Protein AF-E0UMB4-F1 (afdb_monomer_lite)

Sequence (153 aa):
MKKLLICLFLLTGCSSSLTLRELNEKSVAQIAQENTNLSADALSNLKITYLWNDNREALHWVDFNNEQLCGIKYCLYALYAINEGQLQLLWRAYLDPLLPPKVNLIEPDKPCLKINQFNKKNPDVLDQYSLCPDLGKYQITDKQAIPLNRSQS

Foldseek 3Di:
DDDDDDPPPPPPPPPPQPQPVVADLVLLQVVDVVQHPDGSVVCSPWRKDFQQDDPQWTKIKTWQPDPVRDDQAWTKIWIWTAHPNDIDTQDIGTAHCDDPPPDHQWDHDPPWIWGWHQDPVDNQWIWIFTWHDDPRHTDGPDIDIHGRDPPPD

pLDDT: mean 78.05, std 18.72, range [31.88, 97.69]

Secondary structure (DSSP, 8-state):
-------------------STTS-HHHHHHHHHHH-SS-GGGGTT-EEEEEEEETTEEEEEEE--STTT--SS-EEEEEEEEETTEEEEEEEEEE-----TT--SEEEETTEEEEEEE-TT-TTEEEEEEEEEETTEEEEEEEEEEE--TT--

Structure (mmCIF, N/CA/C/O backbone):
data_AF-E0UMB4-F1
#
_entry.id   AF-E0UMB4-F1
#
loop_
_atom_site.group_PDB
_atom_site.id
_atom_site.type_symbol
_atom_site.label_atom_id
_atom_site.label_alt_id
_atom_site.label_comp_id
_atom_site.label_asym_id
_atom_site.label_entity_id
_atom_site.label_seq_id
_atom_site.pdbx_PDB_ins_code
_atom_site.Cartn_x
_atom_site.Cartn_y
_atom_site.Cartn_z
_atom_site.occupancy
_atom_site.B_iso_or_equiv
_atom_site.auth_seq_id
_atom_site.auth_comp_id
_atom_site.auth_asym_id
_atom_site.auth_atom_id
_atom_site.pdbx_PDB_model_num
ATOM 1 N N . MET A 1 1 ? 41.602 -36.760 21.385 1.00 39.50 1 MET A N 1
ATOM 2 C CA . MET A 1 1 ? 40.931 -36.133 20.223 1.00 39.50 1 MET A CA 1
ATOM 3 C C . MET A 1 1 ? 39.784 -35.266 20.737 1.00 39.50 1 MET A C 1
ATOM 5 O O . MET A 1 1 ? 38.777 -35.807 21.172 1.00 39.50 1 MET A O 1
ATOM 9 N N . LYS A 1 2 ? 39.980 -33.940 20.802 1.00 37.94 2 LYS A N 1
ATOM 10 C CA . LYS A 1 2 ? 38.967 -32.961 21.241 1.00 37.94 2 LYS A CA 1
ATOM 11 C C . LYS A 1 2 ? 37.958 -32.755 20.104 1.00 37.94 2 LYS A C 1
ATOM 13 O O . LYS A 1 2 ? 38.349 -32.271 19.048 1.00 37.94 2 LYS A O 1
ATOM 18 N N . LYS A 1 3 ? 36.689 -33.124 20.303 1.00 41.44 3 LYS A N 1
ATOM 19 C CA . LYS A 1 3 ? 35.591 -32.754 19.394 1.00 41.44 3 LYS A CA 1
ATOM 20 C C . LYS A 1 3 ? 35.019 -31.415 19.861 1.00 41.44 3 LYS A C 1
ATOM 22 O O . LYS A 1 3 ? 34.437 -31.333 20.936 1.00 41.44 3 LYS A O 1
ATOM 27 N N . LEU A 1 4 ? 35.269 -30.374 19.071 1.00 38.66 4 LEU A N 1
ATOM 28 C CA . LEU A 1 4 ? 34.726 -29.031 19.239 1.00 38.66 4 LEU A CA 1
ATOM 29 C C . LEU A 1 4 ? 33.279 -29.046 18.717 1.00 38.66 4 LEU A C 1
ATOM 31 O O . LEU A 1 4 ? 33.065 -29.242 17.523 1.00 38.66 4 LEU A O 1
ATOM 35 N N . LEU A 1 5 ? 32.294 -28.910 19.606 1.00 42.75 5 LEU A N 1
ATOM 36 C CA . LEU A 1 5 ? 30.883 -28.806 19.235 1.00 42.75 5 LEU A CA 1
ATOM 37 C C . LEU A 1 5 ? 30.566 -27.321 19.013 1.00 42.75 5 LEU A C 1
ATOM 39 O O . LEU A 1 5 ? 30.412 -26.561 19.966 1.00 42.75 5 LEU A O 1
ATOM 43 N N . ILE A 1 6 ? 30.552 -26.891 17.752 1.00 47.28 6 ILE A N 1
ATOM 44 C CA . ILE A 1 6 ? 30.148 -25.538 17.362 1.00 47.28 6 ILE A CA 1
ATOM 45 C C . ILE A 1 6 ? 28.618 -25.530 17.302 1.00 47.28 6 ILE A C 1
ATOM 47 O O . ILE A 1 6 ? 28.028 -26.053 16.358 1.00 47.28 6 ILE A O 1
ATOM 51 N N . CYS A 1 7 ? 27.971 -24.955 18.316 1.00 38.97 7 CYS A N 1
ATOM 52 C CA . CYS A 1 7 ? 26.561 -24.587 18.233 1.00 38.97 7 CYS A CA 1
ATOM 53 C C . CYS A 1 7 ? 26.429 -23.398 17.273 1.00 38.97 7 CYS A C 1
ATOM 55 O O . CYS A 1 7 ? 26.699 -22.258 17.651 1.00 38.97 7 CYS A O 1
ATOM 57 N N . LEU A 1 8 ? 26.021 -23.659 16.028 1.00 42.91 8 LEU A N 1
ATOM 58 C CA . LEU A 1 8 ? 25.503 -22.613 15.154 1.00 42.91 8 LEU A CA 1
ATOM 59 C C . LEU A 1 8 ? 24.153 -22.149 15.710 1.00 42.91 8 LEU A C 1
ATOM 61 O O . LEU A 1 8 ? 23.134 -22.818 15.550 1.00 42.91 8 LEU A O 1
ATOM 65 N N . PHE A 1 9 ? 24.155 -20.978 16.341 1.00 41.69 9 PHE A N 1
ATOM 66 C CA . PHE A 1 9 ? 22.957 -20.167 16.509 1.00 41.69 9 PHE A CA 1
ATOM 67 C C . PHE A 1 9 ? 22.535 -19.654 15.129 1.00 41.69 9 PHE A C 1
ATOM 69 O O . PHE A 1 9 ? 22.947 -18.579 14.697 1.00 41.69 9 PHE A O 1
ATOM 76 N N . LEU A 1 10 ? 21.728 -20.435 14.411 1.00 43.09 10 LEU A N 1
ATOM 77 C CA . LEU A 1 10 ? 20.933 -19.884 13.322 1.00 43.09 10 LEU A CA 1
ATOM 78 C C . LEU A 1 10 ? 19.793 -19.101 13.967 1.00 43.09 10 LEU A C 1
ATOM 80 O O . LEU A 1 10 ? 18.807 -19.664 14.435 1.00 43.09 10 LEU A O 1
ATOM 84 N N . LEU A 1 11 ? 19.999 -17.787 14.035 1.00 39.34 11 LEU A N 1
ATOM 85 C CA . LEU A 1 11 ? 18.973 -16.790 14.290 1.00 39.34 11 LEU A CA 1
ATOM 86 C C . LEU A 1 11 ? 17.852 -17.007 13.269 1.00 39.34 11 LEU A C 1
ATOM 88 O O . LEU A 1 11 ? 17.933 -16.549 12.130 1.00 39.34 11 LEU A O 1
ATOM 92 N N . THR A 1 12 ? 16.808 -17.731 13.662 1.00 39.25 12 THR A N 1
ATOM 93 C CA . THR A 1 12 ? 15.527 -17.703 12.965 1.00 39.25 12 THR A CA 1
ATOM 94 C C . THR A 1 12 ? 14.983 -16.290 13.121 1.00 39.25 12 THR A C 1
ATOM 96 O O . THR A 1 12 ? 14.368 -15.956 14.135 1.00 39.25 12 THR A O 1
ATOM 99 N N . GLY A 1 13 ? 15.273 -15.436 12.140 1.00 32.06 13 GLY A N 1
ATOM 100 C CA . GLY A 1 13 ? 14.590 -14.168 11.946 1.00 32.06 13 GLY A CA 1
ATOM 101 C C . GLY A 1 13 ? 13.128 -14.468 11.659 1.00 32.06 13 GLY A C 1
ATOM 102 O O . GLY A 1 13 ? 12.743 -14.686 10.516 1.00 32.06 13 GLY A O 1
ATOM 103 N N . CYS A 1 14 ? 12.332 -14.559 12.720 1.00 31.88 14 CYS A N 1
ATOM 104 C CA . CYS A 1 14 ? 10.889 -14.638 12.626 1.00 31.88 14 CYS A CA 1
ATOM 105 C C . CYS A 1 14 ? 10.425 -13.296 12.053 1.00 31.88 14 CYS A C 1
ATOM 107 O O . CYS A 1 14 ? 10.498 -12.271 12.731 1.00 31.88 14 CYS A O 1
ATOM 109 N N . SER A 1 15 ? 10.029 -13.274 10.781 1.00 31.91 15 SER A N 1
ATOM 110 C CA . SER A 1 15 ? 9.287 -12.149 10.225 1.00 31.91 15 SER A CA 1
ATOM 111 C C . SER A 1 15 ? 7.985 -12.053 11.008 1.00 31.91 15 SER A C 1
ATOM 113 O O . SER A 1 15 ? 7.073 -12.850 10.799 1.00 31.91 15 SER A O 1
ATOM 115 N N . SER A 1 16 ? 7.920 -11.120 11.955 1.00 35.25 16 SER A N 1
ATOM 116 C CA . SER A 1 16 ? 6.710 -10.828 12.712 1.00 35.25 16 SER A CA 1
ATOM 117 C C . SER A 1 16 ? 5.643 -10.323 11.745 1.00 35.25 16 SER A C 1
ATOM 119 O O . SER A 1 16 ? 5.559 -9.130 11.465 1.00 35.25 16 SER A O 1
ATOM 121 N N . SER A 1 17 ? 4.821 -11.222 11.207 1.00 41.53 17 SER A N 1
ATOM 122 C CA . SER A 1 17 ? 3.519 -10.835 10.686 1.00 41.53 17 SER A CA 1
ATOM 123 C C . SER A 1 17 ? 2.721 -10.336 11.885 1.00 41.53 17 SER A C 1
ATOM 125 O O . SER A 1 17 ? 2.282 -11.137 12.713 1.00 41.53 17 SER A O 1
ATOM 127 N N . LEU A 1 18 ? 2.607 -9.016 12.026 1.00 43.44 18 LEU A N 1
ATOM 128 C CA . LEU A 1 18 ? 1.709 -8.398 12.992 1.00 43.44 18 LEU A CA 1
ATOM 129 C C . LEU A 1 18 ? 0.284 -8.810 12.610 1.00 43.44 18 LEU A C 1
ATOM 131 O O . LEU A 1 18 ? -0.355 -8.250 11.730 1.00 43.44 18 LEU A O 1
ATOM 135 N N . THR A 1 19 ? -0.183 -9.885 13.235 1.00 44.25 19 THR A N 1
ATOM 136 C CA . THR A 1 19 ? -1.588 -10.292 13.257 1.00 44.25 19 THR A CA 1
ATOM 137 C C . THR A 1 19 ? -2.437 -9.129 13.771 1.00 44.25 19 THR A C 1
ATOM 139 O O . THR A 1 19 ? -1.920 -8.373 14.588 1.00 44.25 19 THR A O 1
ATOM 142 N N . LEU A 1 20 ? -3.713 -9.055 13.361 1.00 49.38 20 LEU A N 1
ATOM 143 C CA . LEU A 1 20 ? -4.855 -8.189 13.765 1.00 49.38 20 LEU A CA 1
ATOM 144 C C . LEU A 1 20 ? -4.873 -7.514 15.158 1.00 49.38 20 LEU A C 1
ATOM 146 O O . LEU A 1 20 ? -5.690 -6.640 15.401 1.00 49.38 20 LEU A O 1
ATOM 150 N N . ARG A 1 21 ? -3.984 -7.897 16.064 1.00 45.91 21 ARG A N 1
ATOM 151 C CA . ARG A 1 21 ? -3.800 -7.493 17.456 1.00 45.91 21 ARG A CA 1
ATOM 152 C C . ARG A 1 21 ? -3.631 -5.984 17.705 1.00 45.91 21 ARG A C 1
ATOM 154 O O . ARG A 1 21 ? -3.714 -5.579 18.858 1.00 45.91 21 ARG A O 1
ATOM 161 N N . GLU A 1 22 ? -3.411 -5.167 16.676 1.00 59.84 22 GLU A N 1
ATOM 162 C CA . GLU A 1 22 ? -3.364 -3.697 16.794 1.00 59.84 22 GLU A CA 1
ATOM 163 C C . GLU A 1 22 ? -4.675 -3.002 16.391 1.00 59.84 22 GLU A C 1
ATOM 165 O O . GLU A 1 22 ? -4.895 -1.854 16.772 1.00 59.84 22 GLU A O 1
ATOM 170 N N . LEU A 1 23 ? -5.573 -3.686 15.670 1.00 71.19 23 LEU A N 1
ATOM 171 C CA . LEU A 1 23 ? -6.886 -3.154 15.308 1.00 71.19 23 LEU A CA 1
ATOM 172 C C . LEU A 1 23 ? -7.962 -3.730 16.226 1.00 71.19 23 LEU A C 1
ATOM 174 O O . LEU A 1 23 ? -7.991 -4.928 16.493 1.00 71.19 23 LEU A O 1
ATOM 178 N N . ASN A 1 24 ? -8.887 -2.887 16.687 1.00 76.62 24 ASN A N 1
ATOM 179 C CA . ASN A 1 24 ? -10.075 -3.388 17.373 1.00 76.62 24 ASN A CA 1
ATOM 180 C C . ASN A 1 24 ? -11.062 -4.008 16.360 1.00 76.62 24 ASN A C 1
ATOM 182 O O . ASN A 1 24 ? -11.044 -3.683 15.170 1.00 76.62 24 ASN A O 1
ATOM 186 N N . GLU A 1 25 ? -11.951 -4.878 16.840 1.00 78.31 25 GLU A N 1
ATOM 187 C CA . GLU A 1 25 ? -12.928 -5.592 16.001 1.00 78.31 25 GLU A CA 1
ATOM 188 C C . GLU A 1 25 ? -13.812 -4.646 15.176 1.00 78.31 25 GLU A C 1
ATOM 190 O O . GLU A 1 25 ? -14.139 -4.940 14.027 1.00 78.31 25 GLU A O 1
ATOM 195 N N . LYS A 1 26 ? -14.151 -3.472 15.725 1.00 81.56 26 LYS A N 1
ATOM 196 C CA . LYS A 1 26 ? -14.956 -2.458 15.034 1.00 81.56 26 LYS A CA 1
ATOM 197 C C . LYS A 1 26 ? -14.228 -1.902 13.807 1.00 81.56 26 LYS A C 1
ATOM 199 O O . LYS A 1 26 ? -14.843 -1.789 12.749 1.00 81.56 26 LYS A O 1
ATOM 204 N N . SER A 1 27 ? -12.938 -1.590 13.921 1.00 84.00 27 SER A N 1
ATOM 205 C CA . SER A 1 27 ? -12.123 -1.119 12.796 1.00 84.00 27 SER A CA 1
ATOM 206 C C . SER A 1 27 ? -12.021 -2.185 11.710 1.00 84.00 27 SER A C 1
ATOM 208 O O . SER A 1 27 ? -12.186 -1.879 10.534 1.00 84.00 27 SER A O 1
ATOM 210 N N . VAL A 1 28 ? -11.817 -3.447 12.093 1.00 79.38 28 VAL A N 1
ATOM 211 C CA . VAL A 1 28 ? -11.754 -4.572 11.146 1.00 79.38 28 VAL A CA 1
ATOM 212 C C . VAL A 1 28 ? -13.088 -4.747 10.416 1.00 79.38 28 VAL A C 1
ATOM 214 O O . VAL A 1 28 ? -13.107 -4.875 9.193 1.00 79.38 28 VAL A O 1
ATOM 217 N N . ALA A 1 29 ? -14.209 -4.676 11.138 1.00 79.00 29 ALA A N 1
ATOM 218 C CA . ALA A 1 29 ? -15.546 -4.753 10.555 1.00 79.00 29 ALA A CA 1
ATOM 219 C C . ALA A 1 29 ? -15.862 -3.570 9.622 1.00 79.00 29 ALA A C 1
ATOM 221 O O . ALA A 1 29 ? -16.564 -3.742 8.630 1.00 79.00 29 ALA A O 1
ATOM 222 N N . GLN A 1 30 ? -15.340 -2.375 9.896 1.00 83.56 30 GLN A N 1
ATOM 223 C CA . GLN A 1 30 ? -15.495 -1.234 8.994 1.00 83.56 30 GLN A CA 1
ATOM 224 C C . GLN A 1 30 ? -14.662 -1.412 7.713 1.00 83.56 30 GLN A C 1
ATOM 226 O O . GLN A 1 30 ? -15.194 -1.259 6.615 1.00 83.56 30 GLN A O 1
ATOM 231 N N . ILE A 1 31 ? -13.388 -1.812 7.838 1.00 84.25 31 ILE A N 1
ATOM 232 C CA . ILE A 1 31 ? -12.502 -2.125 6.697 1.00 84.25 31 ILE A CA 1
ATOM 233 C C . ILE A 1 31 ? -13.153 -3.169 5.781 1.00 84.25 31 ILE A C 1
ATOM 235 O O . ILE A 1 31 ? -13.080 -3.047 4.556 1.00 84.25 31 ILE A O 1
ATOM 239 N N . ALA A 1 32 ? -13.809 -4.166 6.381 1.00 78.25 32 ALA A N 1
ATOM 240 C CA . ALA A 1 32 ? -14.617 -5.162 5.693 1.00 78.25 32 ALA A CA 1
ATOM 241 C C . ALA A 1 32 ? -15.668 -4.520 4.791 1.00 78.25 32 ALA A C 1
ATOM 243 O O . ALA A 1 32 ? -15.607 -4.633 3.570 1.00 78.25 32 ALA A O 1
ATOM 244 N N . GLN A 1 33 ? -16.609 -3.811 5.412 1.00 79.44 33 GLN A N 1
ATOM 245 C CA . GLN A 1 33 ? -17.799 -3.280 4.760 1.00 79.44 33 GLN A CA 1
ATOM 246 C C . GLN A 1 33 ? -17.455 -2.273 3.659 1.00 79.44 33 GLN A C 1
ATOM 248 O O . GLN A 1 33 ? -18.158 -2.191 2.657 1.00 79.44 33 GLN A O 1
ATOM 253 N N . GLU A 1 34 ? -16.368 -1.515 3.820 1.00 83.94 34 GLU A N 1
ATOM 254 C CA . GLU A 1 34 ? -15.938 -0.513 2.840 1.00 83.94 34 GLU A CA 1
ATOM 255 C C . GLU A 1 34 ? -15.355 -1.108 1.547 1.00 83.94 34 GLU A C 1
ATOM 257 O O . GLU A 1 34 ? -15.304 -0.417 0.521 1.00 83.94 34 GLU A O 1
ATOM 262 N N . ASN A 1 35 ? -14.873 -2.354 1.586 1.00 81.31 35 ASN A N 1
ATOM 263 C CA . ASN A 1 35 ? -14.067 -2.933 0.507 1.00 81.31 35 ASN A CA 1
ATOM 264 C C . ASN A 1 35 ? -14.573 -4.289 0.003 1.00 81.31 35 ASN A C 1
ATOM 266 O O . ASN A 1 35 ? -14.152 -4.735 -1.064 1.00 81.31 35 ASN A O 1
ATOM 270 N N . THR A 1 36 ? -15.455 -4.958 0.744 1.00 74.56 36 THR A N 1
ATOM 271 C CA . THR A 1 36 ? -15.947 -6.294 0.415 1.00 74.56 36 THR A CA 1
ATOM 272 C C . THR A 1 36 ? -17.354 -6.538 0.966 1.00 74.56 36 THR A C 1
ATOM 274 O O . THR A 1 36 ? -17.789 -5.911 1.926 1.00 74.56 36 THR A O 1
ATOM 277 N N . ASN A 1 37 ? -18.069 -7.484 0.354 1.00 72.94 37 ASN A N 1
ATOM 278 C CA . ASN A 1 37 ? -19.364 -7.971 0.838 1.00 72.94 37 ASN A CA 1
ATOM 279 C C . ASN A 1 37 ? -19.226 -9.166 1.799 1.00 72.94 37 ASN A C 1
ATOM 281 O O . ASN A 1 37 ? -20.231 -9.770 2.175 1.00 72.94 37 ASN A O 1
ATOM 285 N N . LEU A 1 38 ? -17.998 -9.565 2.147 1.00 68.69 38 LEU A N 1
ATOM 286 C CA . LEU A 1 38 ? -17.764 -10.683 3.057 1.00 68.69 38 LEU A CA 1
ATOM 287 C C . LEU A 1 38 ? -18.048 -10.304 4.519 1.00 68.69 38 LEU A C 1
ATOM 289 O O . LEU A 1 38 ? -17.956 -9.143 4.917 1.00 68.69 38 LEU A O 1
ATOM 293 N N . SER A 1 39 ? -18.373 -11.313 5.333 1.00 68.56 39 SER A N 1
ATOM 294 C CA . SER A 1 39 ? -18.505 -11.156 6.784 1.00 68.56 39 SER A CA 1
ATOM 295 C C . SER A 1 39 ? -17.146 -10.889 7.446 1.00 68.56 39 SER A C 1
ATOM 297 O O . SER A 1 39 ? -16.097 -11.229 6.899 1.00 68.56 39 SER A O 1
ATOM 299 N N . ALA A 1 40 ? -17.157 -10.321 8.657 1.00 67.88 40 ALA A N 1
ATOM 300 C CA . ALA A 1 40 ? -15.936 -10.065 9.428 1.00 67.88 40 ALA A CA 1
ATOM 301 C C . ALA A 1 40 ? -15.103 -11.343 9.674 1.00 67.88 40 ALA A C 1
ATOM 303 O O . ALA A 1 40 ? -13.876 -11.284 9.681 1.00 67.88 40 ALA A O 1
ATOM 304 N N . ASP A 1 41 ? -15.749 -12.508 9.784 1.00 68.94 41 ASP A N 1
ATOM 305 C CA . ASP A 1 41 ? -15.072 -13.796 9.987 1.00 68.94 41 ASP A CA 1
ATOM 306 C C . ASP A 1 41 ? -14.180 -14.194 8.805 1.00 68.94 41 ASP A C 1
ATOM 308 O O . ASP A 1 41 ? -13.083 -14.717 9.005 1.00 68.94 41 ASP A O 1
ATOM 312 N N . ALA A 1 42 ? -14.590 -13.880 7.571 1.00 64.88 42 ALA A N 1
ATOM 313 C CA . ALA A 1 42 ? -13.774 -14.099 6.371 1.00 64.88 42 ALA A CA 1
ATOM 314 C C . ALA A 1 42 ? -12.526 -13.194 6.327 1.00 64.88 42 ALA A C 1
ATOM 316 O O . ALA A 1 42 ? -11.613 -13.388 5.525 1.00 64.88 42 ALA A O 1
ATOM 317 N N . LEU A 1 43 ? -12.478 -12.195 7.209 1.00 67.19 43 LEU A N 1
ATOM 318 C CA . LEU A 1 43 ? -11.416 -11.200 7.302 1.00 67.19 43 LEU A CA 1
ATOM 319 C C . LEU A 1 43 ? -10.517 -11.394 8.515 1.00 67.19 43 LEU A C 1
ATOM 321 O O . LEU A 1 43 ? -9.550 -10.655 8.683 1.00 67.19 43 LEU A O 1
ATOM 325 N N . SER A 1 44 ? -10.767 -12.441 9.302 1.00 66.62 44 SER A N 1
ATOM 326 C CA . SER A 1 44 ? -9.869 -12.912 10.362 1.00 66.62 44 SER A CA 1
ATOM 327 C C . SER A 1 44 ? -8.449 -13.221 9.863 1.00 66.62 44 SER A C 1
ATOM 329 O O . SER A 1 44 ? -7.507 -13.238 10.650 1.00 66.62 44 SER A O 1
ATOM 331 N N . ASN A 1 45 ? -8.279 -13.406 8.551 1.00 69.38 45 ASN A N 1
ATOM 332 C CA . ASN A 1 45 ? -6.992 -13.633 7.898 1.00 69.38 45 ASN A CA 1
ATOM 333 C C . ASN A 1 45 ? -6.481 -12.417 7.105 1.00 69.38 45 ASN A C 1
ATOM 335 O O . ASN A 1 45 ? -5.551 -12.564 6.312 1.00 69.38 45 ASN A O 1
ATOM 339 N N . LEU A 1 46 ? -7.075 -11.225 7.265 1.00 76.06 46 LEU A N 1
ATOM 340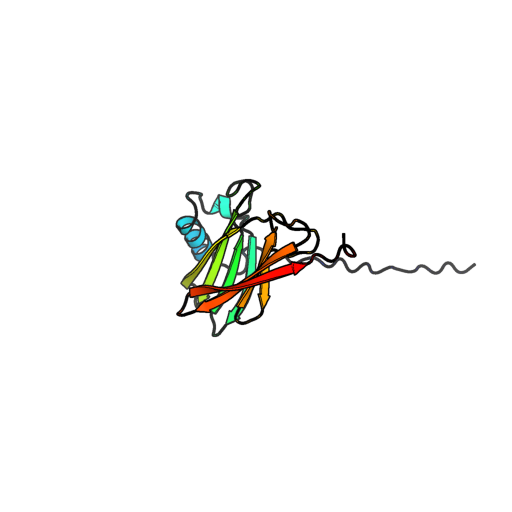 C CA . LEU A 1 46 ? -6.526 -10.013 6.653 1.00 76.06 46 LEU A CA 1
ATOM 341 C C . LEU A 1 46 ? -5.121 -9.762 7.191 1.00 76.06 46 LEU A C 1
ATOM 343 O O . LEU A 1 46 ? -4.896 -9.661 8.401 1.00 76.06 46 LEU A O 1
ATOM 347 N N . LYS A 1 47 ? -4.172 -9.610 6.270 1.00 82.88 47 LYS A N 1
ATOM 348 C CA . LYS A 1 47 ? -2.820 -9.213 6.627 1.00 82.88 47 LYS A CA 1
ATOM 349 C C . LYS A 1 47 ? -2.790 -7.696 6.751 1.00 82.88 47 LYS A C 1
ATOM 351 O O . LYS A 1 47 ? -2.991 -6.965 5.785 1.00 82.88 47 LYS A O 1
ATOM 356 N N . ILE A 1 48 ? -2.522 -7.231 7.963 1.00 84.88 48 ILE A N 1
ATOM 357 C CA . ILE A 1 48 ? -2.388 -5.813 8.278 1.00 84.88 48 ILE A CA 1
ATOM 358 C C . ILE A 1 48 ? -0.932 -5.565 8.641 1.00 84.88 48 ILE A C 1
ATOM 360 O O . ILE A 1 48 ? -0.339 -6.293 9.429 1.00 84.88 48 ILE A O 1
ATOM 364 N N . THR A 1 49 ? -0.327 -4.557 8.031 1.00 87.50 49 THR A N 1
ATOM 365 C CA . THR A 1 49 ? 1.046 -4.146 8.316 1.00 87.50 49 THR A CA 1
ATOM 366 C C . THR A 1 49 ? 1.011 -2.748 8.900 1.00 87.50 49 THR A C 1
ATOM 368 O O . THR A 1 49 ? 0.596 -1.803 8.232 1.00 87.50 49 THR A O 1
ATOM 371 N N . TYR A 1 50 ? 1.434 -2.613 10.152 1.00 88.31 50 TYR A N 1
ATOM 372 C CA . TYR A 1 50 ? 1.697 -1.308 10.739 1.00 88.31 50 TYR A CA 1
ATOM 373 C C . TYR A 1 50 ? 2.928 -0.689 10.089 1.00 88.3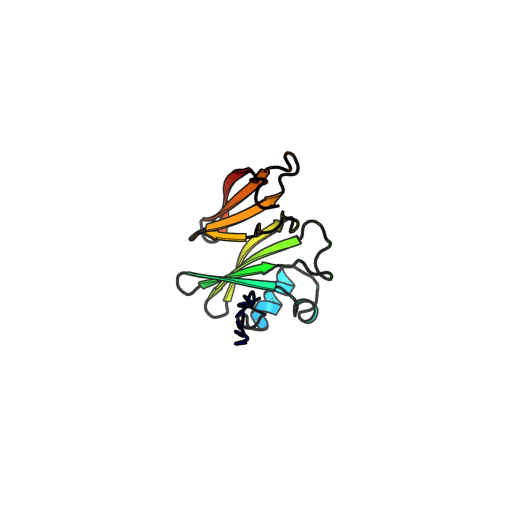1 50 TYR A C 1
ATOM 375 O O . TYR A 1 50 ? 3.982 -1.322 9.998 1.00 88.31 50 TYR A O 1
ATOM 383 N N . LEU A 1 51 ? 2.775 0.544 9.617 1.00 89.81 51 LEU A N 1
ATOM 384 C CA . LEU A 1 51 ? 3.833 1.274 8.935 1.00 89.81 51 LEU A CA 1
ATOM 385 C C . LEU A 1 51 ? 4.550 2.181 9.932 1.00 89.81 51 LEU A C 1
ATOM 387 O O . LEU A 1 51 ? 5.750 2.034 10.164 1.00 89.81 51 LEU A O 1
ATOM 391 N N . TRP A 1 52 ? 3.813 3.113 10.538 1.00 89.50 52 TRP A N 1
ATOM 392 C CA . TRP A 1 52 ? 4.298 4.002 11.590 1.00 89.50 52 TRP A CA 1
ATOM 393 C C . TRP A 1 52 ? 3.152 4.783 12.235 1.00 89.50 52 TRP A C 1
ATOM 395 O O . TRP A 1 52 ? 2.017 4.736 11.777 1.00 89.50 52 TRP A O 1
ATOM 405 N N . ASN A 1 53 ? 3.480 5.555 13.271 1.00 85.31 53 ASN A N 1
ATOM 406 C CA . ASN A 1 53 ? 2.612 6.562 13.866 1.00 85.31 53 ASN A CA 1
ATOM 407 C C . ASN A 1 53 ? 3.091 7.960 13.447 1.00 85.31 53 ASN A C 1
ATOM 409 O O . ASN A 1 53 ? 4.297 8.232 13.493 1.00 85.31 53 ASN A O 1
ATOM 413 N N . ASP A 1 54 ? 2.160 8.803 13.014 1.00 75.19 54 ASP A N 1
ATOM 414 C CA . ASP A 1 54 ? 2.353 10.218 12.719 1.00 75.19 54 ASP A CA 1
ATOM 415 C C . ASP A 1 54 ? 1.322 11.046 13.499 1.00 75.19 54 ASP A C 1
ATOM 417 O O . ASP A 1 54 ? 0.124 10.864 13.334 1.00 75.19 54 ASP A O 1
ATOM 421 N N . ASN A 1 55 ? 1.768 11.937 14.387 1.00 72.25 55 ASN A N 1
ATOM 422 C CA . ASN A 1 55 ? 0.897 12.842 15.154 1.00 72.25 55 ASN A CA 1
ATOM 423 C C . ASN A 1 55 ? -0.308 12.193 15.878 1.00 72.25 55 ASN A C 1
ATOM 425 O O . ASN A 1 55 ? -1.339 12.842 16.046 1.00 72.25 55 ASN A O 1
ATOM 429 N N . ARG A 1 56 ? -0.145 10.965 16.403 1.00 72.25 56 ARG A N 1
ATOM 430 C CA . ARG A 1 56 ? -1.187 10.114 17.034 1.00 72.25 56 ARG A CA 1
ATOM 431 C C . ARG A 1 56 ? -2.082 9.353 16.056 1.00 72.25 56 ARG A C 1
ATOM 433 O O . ARG A 1 56 ? -2.982 8.643 16.496 1.00 72.25 56 ARG A O 1
ATOM 440 N N . GLU A 1 57 ? -1.784 9.413 14.769 1.00 82.62 57 GLU A N 1
ATOM 441 C CA . GLU A 1 57 ? -2.418 8.604 13.739 1.00 82.62 57 GLU A CA 1
ATOM 442 C C . GLU A 1 57 ? -1.516 7.416 13.407 1.00 82.62 57 GLU A C 1
ATOM 444 O O . GLU A 1 57 ? -0.396 7.571 12.922 1.00 82.62 57 GLU A O 1
ATOM 449 N N . ALA A 1 58 ? -1.984 6.204 13.686 1.00 87.38 58 ALA A N 1
ATOM 450 C CA . ALA A 1 58 ? -1.298 4.991 13.265 1.00 87.38 58 ALA A CA 1
ATOM 451 C C . ALA A 1 58 ? -1.653 4.687 11.806 1.00 87.38 58 ALA A C 1
ATOM 453 O O . ALA A 1 58 ? -2.829 4.564 11.461 1.00 87.38 58 ALA A O 1
ATOM 454 N N . LEU A 1 59 ? -0.642 4.570 10.948 1.00 91.12 59 LEU A N 1
ATOM 455 C CA . LEU A 1 59 ? -0.805 4.201 9.550 1.00 91.12 59 LEU A CA 1
ATOM 456 C C . LEU A 1 59 ? -0.696 2.688 9.389 1.00 91.12 59 LEU A C 1
ATOM 458 O O . LEU A 1 59 ? 0.308 2.069 9.753 1.00 91.12 59 LEU A O 1
ATOM 462 N N . HIS A 1 60 ? -1.725 2.113 8.778 1.00 91.44 60 HIS A N 1
ATOM 463 C CA . HIS A 1 60 ? -1.851 0.687 8.533 1.00 91.44 60 HIS A CA 1
ATOM 464 C C . HIS A 1 60 ? -2.050 0.415 7.047 1.00 91.44 60 HIS A C 1
ATOM 466 O O . HIS A 1 60 ? -2.933 0.982 6.401 1.00 91.44 60 HIS A O 1
ATOM 472 N N . TRP A 1 61 ? -1.247 -0.500 6.521 1.00 92.38 61 TRP A N 1
ATOM 473 C CA . TRP A 1 61 ? -1.442 -1.093 5.210 1.00 92.38 61 TRP A CA 1
ATOM 474 C C . TRP A 1 61 ? -2.257 -2.374 5.336 1.00 92.38 61 TRP A C 1
ATOM 476 O O . TRP A 1 61 ? -1.889 -3.272 6.094 1.00 92.38 61 TRP A O 1
ATOM 486 N N . VAL A 1 62 ? -3.343 -2.470 4.582 1.00 89.69 62 VAL A N 1
ATOM 487 C CA . VAL A 1 62 ? -4.239 -3.624 4.575 1.00 89.69 62 VAL A CA 1
ATOM 488 C C . VAL A 1 62 ? -4.103 -4.348 3.246 1.00 89.69 62 VAL A C 1
ATOM 490 O O . VAL A 1 62 ? -4.298 -3.764 2.179 1.00 89.69 62 VAL A O 1
ATOM 493 N N . ASP A 1 63 ? -3.768 -5.628 3.339 1.00 88.56 63 ASP A N 1
ATOM 494 C CA . ASP A 1 63 ? -3.612 -6.550 2.226 1.00 88.56 63 ASP A CA 1
ATOM 495 C C . ASP A 1 63 ? -4.839 -7.468 2.144 1.00 88.56 63 ASP A C 1
ATOM 497 O O . ASP A 1 63 ? -5.062 -8.313 3.017 1.00 88.56 63 ASP A O 1
ATOM 501 N N . PHE A 1 64 ? -5.640 -7.283 1.091 1.00 84.25 64 PHE A N 1
ATOM 502 C CA . PHE A 1 64 ? -6.809 -8.117 0.804 1.00 84.25 64 PHE A CA 1
ATOM 503 C C . PHE A 1 64 ? -6.455 -9.316 -0.092 1.00 84.25 64 PHE A C 1
ATOM 505 O O . PHE A 1 64 ? -7.350 -9.985 -0.606 1.00 84.25 64 PHE A O 1
ATOM 512 N N . ASN A 1 65 ? -5.169 -9.609 -0.312 1.00 80.44 65 ASN A N 1
ATOM 513 C CA . ASN A 1 65 ? -4.730 -10.795 -1.034 1.00 80.44 65 ASN A CA 1
ATOM 514 C C . ASN A 1 65 ? -4.865 -12.049 -0.163 1.00 80.44 65 ASN A C 1
ATOM 516 O O . ASN A 1 65 ? -3.917 -12.504 0.477 1.00 80.44 65 ASN A O 1
ATOM 520 N N . ASN A 1 66 ? -6.062 -12.620 -0.146 1.00 74.12 66 ASN A N 1
ATOM 521 C CA . ASN A 1 66 ? -6.283 -13.973 0.339 1.00 74.12 66 ASN A CA 1
ATOM 522 C C . ASN A 1 66 ? -7.211 -14.721 -0.623 1.00 74.12 66 ASN A C 1
ATOM 524 O O . ASN A 1 66 ? -7.936 -14.095 -1.392 1.00 74.12 66 ASN A O 1
ATOM 528 N N . GLU A 1 67 ? -7.220 -16.052 -0.551 1.00 69.25 67 GLU A N 1
ATOM 529 C CA . GLU A 1 67 ? -7.984 -16.908 -1.474 1.00 69.25 67 GLU A CA 1
ATOM 530 C C . GLU A 1 67 ? -9.494 -16.604 -1.513 1.00 69.25 67 GLU A C 1
ATOM 532 O O . GLU A 1 67 ? -10.162 -16.930 -2.492 1.00 69.25 67 GLU A O 1
ATOM 537 N N . GLN A 1 68 ? -10.040 -15.972 -0.470 1.00 66.62 68 GLN A N 1
ATOM 538 C CA . GLN A 1 68 ? -11.456 -15.614 -0.364 1.00 66.62 68 GLN A CA 1
ATOM 539 C C . GLN A 1 68 ? -11.769 -14.212 -0.918 1.00 66.62 68 GLN A C 1
ATOM 541 O O . GLN A 1 68 ? -12.913 -13.939 -1.274 1.00 66.62 68 GLN A O 1
ATOM 546 N N . LEU A 1 69 ? -10.775 -13.321 -0.987 1.00 65.38 69 LEU A N 1
ATOM 547 C CA . LEU A 1 69 ? -10.922 -11.899 -1.323 1.00 65.38 69 LEU A CA 1
ATOM 548 C C . LEU A 1 69 ? -10.269 -11.512 -2.649 1.00 65.38 69 LEU A C 1
ATOM 550 O O . LEU A 1 69 ? -10.675 -10.527 -3.266 1.00 65.38 69 LEU A O 1
ATOM 554 N N . CYS A 1 70 ? -9.263 -12.265 -3.091 1.00 66.50 70 CYS A N 1
ATOM 555 C CA . CYS A 1 70 ? -8.503 -11.973 -4.290 1.00 66.50 70 CYS A CA 1
ATOM 556 C C . CYS A 1 70 ? -7.991 -13.245 -4.985 1.00 66.50 70 CYS A C 1
ATOM 558 O O . CYS A 1 70 ? -7.440 -14.146 -4.359 1.00 66.50 70 CYS A O 1
ATOM 560 N N . GLY A 1 71 ? -8.129 -13.299 -6.313 1.00 53.06 71 GLY A N 1
ATOM 561 C CA . GLY A 1 71 ? -7.422 -14.270 -7.150 1.00 53.06 71 GLY A CA 1
ATOM 562 C C . GLY A 1 71 ? -5.988 -13.813 -7.441 1.00 53.06 71 GLY A C 1
ATOM 563 O O . GLY A 1 71 ? -5.689 -12.633 -7.365 1.00 53.06 71 GLY A O 1
ATOM 564 N N . ILE A 1 72 ? -5.110 -14.733 -7.849 1.00 56.03 72 ILE A N 1
ATOM 565 C CA . ILE A 1 72 ? -3.636 -14.602 -7.985 1.00 56.03 72 ILE A CA 1
ATOM 566 C C . ILE A 1 72 ? -3.122 -13.350 -8.763 1.00 56.03 72 ILE A C 1
ATOM 568 O O . ILE A 1 72 ? -1.923 -13.083 -8.773 1.00 56.03 72 ILE A O 1
ATOM 572 N N . LYS A 1 73 ? -3.984 -12.567 -9.430 1.00 63.00 73 LYS A N 1
ATOM 573 C CA . LYS A 1 73 ? -3.628 -11.379 -10.224 1.00 63.00 73 LYS A CA 1
ATOM 574 C C . LYS A 1 73 ? -4.456 -10.160 -9.802 1.00 63.00 73 LYS A C 1
ATOM 576 O O . LYS A 1 73 ? -5.671 -10.181 -9.955 1.00 63.00 73 LYS A O 1
ATOM 581 N N . TYR A 1 74 ? -3.768 -9.086 -9.406 1.00 76.00 74 TYR A N 1
ATOM 582 C CA . TYR A 1 74 ? -4.317 -7.785 -8.981 1.00 76.00 74 TYR A CA 1
ATOM 583 C C . TYR A 1 74 ? -5.219 -7.843 -7.745 1.00 76.00 74 TYR A C 1
ATOM 585 O O . TYR A 1 74 ? -6.429 -8.023 -7.854 1.00 76.00 74 TYR A O 1
ATOM 593 N N . CYS A 1 75 ? -4.632 -7.602 -6.573 1.00 86.31 75 CYS A N 1
ATOM 594 C CA . CYS A 1 75 ? -5.346 -7.568 -5.300 1.00 86.31 75 CYS A CA 1
ATOM 595 C C . CYS A 1 75 ? -5.559 -6.165 -4.788 1.00 86.31 75 CYS A C 1
ATOM 597 O O . CYS A 1 75 ? -4.774 -5.264 -5.073 1.00 86.31 75 CYS A O 1
ATOM 599 N N . LEU A 1 76 ? -6.654 -5.986 -4.052 1.00 88.50 76 LEU A N 1
ATOM 600 C CA . LEU A 1 76 ? -6.943 -4.722 -3.408 1.00 88.50 76 LEU A CA 1
ATOM 601 C C . LEU A 1 76 ? -5.974 -4.515 -2.244 1.00 88.50 76 LEU A C 1
ATOM 603 O O . LEU A 1 76 ? -5.776 -5.392 -1.404 1.00 88.50 76 LEU A O 1
ATOM 607 N N . TYR A 1 77 ? -5.417 -3.317 -2.192 1.00 91.81 77 TYR A N 1
ATOM 608 C CA . TYR A 1 77 ? -4.620 -2.829 -1.088 1.00 91.81 77 TYR A CA 1
ATOM 609 C C . TYR A 1 77 ? -5.146 -1.475 -0.649 1.00 91.81 77 TYR A C 1
ATOM 611 O O . TYR A 1 77 ? -5.551 -0.664 -1.487 1.00 91.81 77 TYR A O 1
ATOM 619 N N . ALA A 1 78 ? -5.121 -1.223 0.655 1.00 93.06 78 ALA A N 1
ATOM 620 C CA . ALA A 1 78 ? -5.586 0.033 1.219 1.00 93.06 78 ALA A CA 1
ATOM 621 C C . ALA A 1 78 ? -4.647 0.548 2.309 1.00 93.06 78 ALA A C 1
ATOM 623 O O . ALA A 1 78 ? -4.095 -0.220 3.094 1.00 93.06 78 ALA A O 1
ATOM 624 N N . LEU A 1 79 ? -4.506 1.868 2.365 1.00 94.12 79 LEU A N 1
ATOM 625 C CA . LEU A 1 79 ? -3.818 2.591 3.421 1.00 94.12 79 LEU A CA 1
ATOM 626 C C . LEU A 1 79 ? -4.857 3.284 4.298 1.00 94.12 79 LEU A C 1
ATOM 628 O O . LEU A 1 79 ? -5.668 4.069 3.800 1.00 94.12 79 LEU A O 1
ATOM 632 N N . TYR A 1 80 ? -4.788 3.029 5.596 1.00 92.69 80 TYR A N 1
ATOM 633 C CA . TYR A 1 80 ? -5.666 3.609 6.600 1.00 92.69 80 TYR A CA 1
ATOM 634 C C . TYR A 1 80 ? -4.865 4.373 7.651 1.00 92.69 80 TYR A C 1
ATOM 636 O O . TYR A 1 80 ? -3.806 3.912 8.069 1.00 92.69 80 TYR A O 1
ATOM 644 N N . ALA A 1 81 ? -5.398 5.508 8.099 1.00 91.56 81 ALA A N 1
ATOM 645 C CA . ALA A 1 81 ? -5.008 6.141 9.354 1.00 91.56 81 ALA A CA 1
ATOM 646 C C . ALA A 1 81 ? -6.003 5.764 10.451 1.00 91.56 81 ALA A C 1
ATOM 648 O O . ALA A 1 81 ? -7.210 5.666 10.205 1.00 91.56 81 ALA A O 1
ATOM 649 N N . ILE A 1 82 ? -5.486 5.555 11.660 1.00 87.62 82 ILE A N 1
ATOM 650 C CA . ILE A 1 82 ? -6.279 5.246 12.846 1.00 87.62 82 ILE A CA 1
ATOM 651 C C . ILE A 1 82 ? -5.916 6.209 13.958 1.00 87.62 82 ILE A C 1
ATOM 653 O O . ILE A 1 82 ? -4.774 6.237 14.412 1.00 87.62 82 ILE A O 1
ATOM 657 N N . ASN A 1 83 ? -6.911 6.961 14.416 1.00 85.12 83 ASN A N 1
ATOM 658 C CA . ASN A 1 83 ? -6.769 7.953 15.471 1.00 85.12 83 ASN A CA 1
ATOM 659 C C . ASN A 1 83 ? -7.900 7.773 16.486 1.00 85.12 83 ASN A C 1
ATOM 661 O O . ASN A 1 83 ? -9.070 7.858 16.124 1.00 85.12 83 ASN A O 1
ATOM 665 N N . GLU A 1 84 ? -7.563 7.451 17.736 1.00 78.62 84 GLU A N 1
ATOM 666 C CA . GLU A 1 84 ? -8.543 7.254 18.822 1.00 78.62 84 GLU A CA 1
ATOM 667 C C . GLU A 1 84 ? -9.697 6.290 18.452 1.00 78.62 84 GLU A C 1
ATOM 669 O O . GLU A 1 84 ? -10.845 6.442 18.865 1.00 78.62 84 GLU A O 1
ATOM 674 N N . GLY A 1 85 ? -9.392 5.269 17.643 1.00 72.88 85 GLY A N 1
ATOM 675 C CA . GLY A 1 85 ? -10.367 4.283 17.167 1.00 72.88 85 GLY A CA 1
ATOM 676 C C . GLY A 1 85 ? -11.237 4.743 15.991 1.00 72.88 85 GLY A C 1
ATOM 677 O O . GLY A 1 85 ? -12.079 3.968 15.537 1.00 72.88 85 GLY A O 1
ATOM 678 N N . GLN A 1 86 ? -11.038 5.957 15.476 1.00 83.38 86 GLN A N 1
ATOM 679 C CA . GLN A 1 86 ? -11.596 6.405 14.203 1.00 83.38 86 GLN A CA 1
ATOM 680 C C . GLN A 1 86 ? -10.694 5.961 13.055 1.00 83.38 86 GLN A C 1
ATOM 682 O O . GLN A 1 86 ? -9.479 6.148 13.096 1.00 83.38 86 GLN A O 1
ATOM 687 N N . LEU A 1 87 ? -11.307 5.357 12.040 1.00 89.25 87 LEU A N 1
ATOM 688 C CA . LEU A 1 87 ? -10.643 4.836 10.854 1.00 89.25 87 LEU A CA 1
ATOM 689 C C . LEU A 1 87 ? -10.854 5.805 9.685 1.00 89.25 87 LEU A C 1
ATOM 691 O O . LEU A 1 87 ? -11.992 6.144 9.359 1.00 89.25 87 LEU A O 1
ATOM 695 N N . GLN A 1 88 ? -9.770 6.201 9.020 1.00 91.25 88 GLN A N 1
ATOM 696 C CA . GLN A 1 88 ? -9.809 7.026 7.817 1.00 91.25 88 GLN A CA 1
ATOM 697 C C . GLN A 1 88 ? -9.078 6.333 6.669 1.00 91.25 88 GLN A C 1
ATOM 699 O O . GLN A 1 88 ? -7.874 6.092 6.740 1.00 91.25 88 GLN A O 1
ATOM 704 N N . LEU A 1 89 ? -9.786 6.067 5.570 1.00 92.81 89 LEU A N 1
ATOM 705 C CA . LEU A 1 89 ? -9.166 5.607 4.328 1.00 92.81 89 LEU A CA 1
ATOM 706 C C . LEU A 1 89 ? -8.333 6.738 3.710 1.00 92.81 89 LEU A C 1
ATOM 708 O O . LEU A 1 89 ? -8.870 7.800 3.379 1.00 92.81 89 LEU A O 1
ATOM 712 N N . LEU A 1 90 ? -7.040 6.505 3.503 1.00 94.31 90 LEU A N 1
ATOM 713 C CA . LEU A 1 90 ? -6.111 7.475 2.917 1.00 94.31 90 LEU A CA 1
ATOM 714 C C . LEU A 1 90 ? -5.828 7.208 1.441 1.00 94.31 90 LEU A C 1
ATOM 716 O O . LEU A 1 90 ? -5.667 8.157 0.674 1.00 94.31 90 LEU A O 1
ATOM 720 N N . TRP A 1 91 ? -5.785 5.936 1.043 1.00 95.50 91 TRP A N 1
ATOM 721 C CA . TRP A 1 91 ? -5.533 5.515 -0.334 1.00 95.50 91 TRP A CA 1
ATOM 722 C C . TRP A 1 91 ? -5.955 4.059 -0.544 1.00 95.50 91 TRP A C 1
ATOM 724 O O . TRP A 1 91 ? -5.934 3.271 0.398 1.00 95.50 91 TRP A O 1
ATOM 734 N N . ARG A 1 92 ? -6.315 3.689 -1.776 1.00 93.88 92 ARG A N 1
ATOM 735 C CA . ARG A 1 92 ? -6.497 2.288 -2.179 1.00 93.88 92 ARG A CA 1
ATOM 736 C C . ARG A 1 92 ? -6.243 2.098 -3.666 1.00 93.88 92 ARG A C 1
ATOM 738 O O . ARG A 1 92 ? -6.585 2.974 -4.459 1.00 93.88 92 ARG A O 1
ATOM 745 N N . ALA A 1 93 ? -5.717 0.939 -4.041 1.00 92.00 93 ALA A N 1
ATOM 746 C CA . ALA A 1 93 ? -5.625 0.522 -5.435 1.00 92.00 93 ALA A CA 1
ATOM 747 C C . ALA A 1 93 ? -5.529 -0.999 -5.563 1.00 92.00 93 ALA A C 1
ATOM 749 O O . ALA A 1 93 ? -5.240 -1.708 -4.600 1.00 92.00 93 ALA A O 1
ATOM 750 N N . TYR A 1 94 ? -5.734 -1.480 -6.788 1.00 90.19 94 TYR A N 1
ATOM 751 C CA . TYR A 1 94 ? -5.426 -2.853 -7.159 1.00 90.19 94 TYR A CA 1
ATOM 752 C C . TYR A 1 94 ? -3.965 -2.946 -7.605 1.00 90.19 94 TYR A C 1
ATOM 754 O O . TYR A 1 94 ? -3.572 -2.270 -8.557 1.00 90.19 94 TYR A O 1
ATOM 762 N N . LEU A 1 95 ? -3.174 -3.779 -6.930 1.00 91.44 95 LEU A N 1
ATOM 763 C CA . LEU A 1 95 ? -1.749 -3.975 -7.202 1.00 91.44 95 LEU A CA 1
ATOM 764 C C . LEU A 1 95 ? -1.450 -5.436 -7.517 1.00 91.44 95 LEU A C 1
ATOM 766 O O . LEU A 1 95 ? -2.121 -6.338 -7.021 1.00 91.44 95 LEU A O 1
ATOM 770 N N . ASP A 1 96 ? -0.420 -5.671 -8.321 1.00 89.94 96 ASP A N 1
ATOM 771 C CA . ASP A 1 96 ? 0.103 -7.011 -8.563 1.00 89.94 96 ASP A CA 1
ATOM 772 C C . ASP A 1 96 ? 0.996 -7.441 -7.385 1.00 89.94 96 ASP A C 1
ATOM 774 O O . ASP A 1 96 ? 2.024 -6.792 -7.160 1.00 89.94 96 ASP A O 1
ATOM 778 N N . PRO A 1 97 ? 0.633 -8.486 -6.617 1.00 87.06 97 PRO A N 1
ATOM 779 C CA . PRO A 1 97 ? 1.473 -8.985 -5.530 1.00 87.06 97 PRO A CA 1
ATOM 780 C C . PRO A 1 97 ? 2.682 -9.785 -6.031 1.00 87.06 97 PRO A C 1
ATOM 782 O O . PRO A 1 97 ? 3.579 -10.089 -5.244 1.00 87.06 97 PRO A O 1
ATOM 785 N N . LEU A 1 98 ? 2.702 -10.175 -7.311 1.00 87.12 98 LEU A N 1
ATOM 786 C CA . LEU A 1 98 ? 3.762 -11.001 -7.875 1.00 87.12 98 LEU A CA 1
ATOM 787 C C . LEU A 1 98 ? 4.983 -10.140 -8.199 1.00 87.12 98 LEU A C 1
ATOM 789 O O . LEU A 1 98 ? 5.033 -9.432 -9.206 1.00 87.12 98 LEU A O 1
ATOM 793 N N . LEU A 1 99 ? 5.987 -10.231 -7.331 1.00 87.44 99 LEU A N 1
ATOM 794 C CA . LEU A 1 99 ? 7.254 -9.519 -7.447 1.00 87.44 99 LEU A CA 1
ATOM 795 C C . LEU A 1 99 ? 8.435 -10.496 -7.428 1.00 87.44 99 LEU A C 1
ATOM 797 O O . LEU A 1 99 ? 8.297 -11.622 -6.938 1.00 87.44 99 LEU A O 1
ATOM 801 N N . PRO A 1 100 ? 9.605 -10.092 -7.957 1.00 87.56 100 PRO A N 1
ATOM 802 C CA . PRO A 1 100 ? 10.822 -10.879 -7.825 1.00 87.56 100 PRO A CA 1
ATOM 803 C C . PRO A 1 100 ? 11.150 -11.185 -6.354 1.00 87.56 100 PRO A C 1
ATOM 805 O O . PRO A 1 100 ? 10.774 -10.420 -5.460 1.00 87.56 100 PRO A O 1
ATOM 808 N N . PRO A 1 101 ? 11.894 -12.271 -6.078 1.00 85.62 101 PRO A N 1
ATOM 809 C CA . PRO A 1 101 ? 12.321 -12.592 -4.723 1.00 85.62 101 PRO A CA 1
ATOM 810 C C . PRO A 1 101 ? 13.016 -11.405 -4.048 1.00 85.62 101 PRO A C 1
ATOM 812 O O . PRO A 1 101 ? 13.802 -10.703 -4.680 1.00 85.62 101 PRO A O 1
ATOM 815 N N . LYS A 1 102 ? 12.762 -11.223 -2.745 1.00 86.31 102 LYS A N 1
ATOM 816 C CA . LYS A 1 102 ? 13.339 -10.159 -1.894 1.00 86.31 102 LYS A CA 1
ATOM 817 C C . LYS A 1 102 ? 12.898 -8.728 -2.236 1.00 86.31 102 LYS A C 1
ATOM 819 O O . LYS A 1 102 ? 13.348 -7.803 -1.569 1.00 86.31 102 LYS A O 1
ATOM 824 N N . VAL A 1 103 ? 12.012 -8.537 -3.213 1.00 90.06 103 VAL A N 1
ATOM 825 C CA . VAL A 1 103 ? 11.382 -7.241 -3.486 1.00 90.06 103 VAL A CA 1
ATOM 826 C C . VAL A 1 103 ? 10.079 -7.164 -2.703 1.00 90.06 103 VAL A C 1
ATOM 828 O O . VAL A 1 103 ? 9.180 -7.983 -2.896 1.00 90.06 103 VAL A O 1
ATOM 831 N N . ASN A 1 104 ? 9.963 -6.174 -1.822 1.00 91.06 104 ASN A N 1
ATOM 832 C CA . ASN A 1 104 ? 8.721 -5.941 -1.096 1.00 91.06 104 ASN A CA 1
ATOM 833 C C . ASN A 1 104 ? 7.737 -5.163 -1.970 1.00 91.06 104 ASN A C 1
ATOM 835 O O . ASN A 1 104 ? 8.127 -4.240 -2.684 1.00 91.06 104 ASN A O 1
ATOM 839 N N . LEU A 1 105 ? 6.447 -5.492 -1.869 1.00 93.00 105 LEU A N 1
ATOM 840 C CA . LEU A 1 105 ? 5.385 -4.716 -2.516 1.00 93.00 105 LEU A CA 1
ATOM 841 C C . LEU A 1 105 ? 5.346 -3.279 -2.002 1.00 93.00 105 LEU A C 1
ATOM 843 O O . LEU A 1 105 ? 5.153 -2.354 -2.790 1.00 93.00 105 LEU A O 1
ATOM 847 N N . ILE A 1 106 ? 5.547 -3.115 -0.695 1.00 93.94 106 ILE A N 1
ATOM 848 C CA . ILE A 1 106 ? 5.566 -1.822 -0.021 1.00 93.94 106 ILE A CA 1
ATOM 849 C C . ILE A 1 106 ? 6.834 -1.663 0.802 1.00 93.94 106 ILE A C 1
ATOM 851 O O . ILE A 1 106 ? 7.284 -2.616 1.442 1.00 93.94 106 ILE A O 1
ATOM 855 N N . GLU A 1 107 ? 7.353 -0.442 0.848 1.00 92.69 107 GLU A N 1
ATOM 856 C CA . GLU A 1 107 ? 8.468 -0.070 1.713 1.00 92.69 107 GLU A CA 1
ATOM 857 C C . GLU A 1 107 ? 8.176 1.287 2.376 1.00 92.69 107 GLU A C 1
ATOM 859 O O . GLU A 1 107 ? 7.807 2.245 1.687 1.00 92.69 107 GLU A O 1
ATOM 864 N N . PRO A 1 108 ? 8.298 1.392 3.712 1.00 91.31 108 PRO A N 1
ATOM 865 C CA . PRO A 1 108 ? 8.213 2.669 4.416 1.00 91.31 108 PRO A CA 1
ATOM 866 C C . PRO A 1 108 ? 9.319 3.650 3.997 1.00 91.31 108 PRO A C 1
ATOM 868 O O . PRO A 1 108 ? 10.493 3.310 4.106 1.00 91.31 108 PRO A O 1
ATOM 871 N N . ASP A 1 109 ? 8.963 4.877 3.598 1.00 92.19 109 ASP A N 1
ATOM 872 C CA . ASP A 1 109 ? 9.917 5.946 3.246 1.00 92.19 109 ASP A CA 1
ATOM 873 C C . ASP A 1 109 ? 9.386 7.329 3.669 1.00 92.19 109 ASP A C 1
ATOM 875 O O . ASP A 1 109 ? 8.941 8.135 2.849 1.00 92.19 109 ASP A O 1
ATOM 879 N N . LYS A 1 110 ? 9.335 7.569 4.986 1.00 90.75 110 LYS A N 1
ATOM 880 C CA . LYS A 1 110 ? 8.586 8.689 5.582 1.00 90.75 110 LYS A CA 1
ATOM 881 C C . LYS A 1 110 ? 8.921 10.056 4.949 1.00 90.75 110 LYS A C 1
ATOM 883 O O . LYS A 1 110 ? 10.097 10.379 4.802 1.00 90.75 110 LYS A O 1
ATOM 888 N N . PRO A 1 111 ? 7.910 10.913 4.692 1.00 91.00 111 PRO A N 1
ATOM 889 C CA . PRO A 1 111 ? 6.483 10.722 4.987 1.00 91.00 111 PRO A CA 1
ATOM 890 C C . PRO A 1 111 ? 5.736 9.902 3.920 1.00 91.00 111 PRO A C 1
ATOM 892 O O . PRO A 1 111 ? 4.518 9.790 3.974 1.00 91.00 111 PRO A O 1
ATOM 895 N N . CYS A 1 112 ? 6.444 9.351 2.941 1.00 94.56 112 CYS A N 1
ATOM 896 C CA . CYS A 1 112 ? 5.890 8.616 1.818 1.00 94.56 112 CYS A CA 1
ATOM 897 C C . CYS A 1 112 ? 5.991 7.092 2.008 1.00 94.56 112 CYS A C 1
ATOM 899 O O . CYS A 1 112 ? 6.557 6.561 2.966 1.00 94.56 112 CYS A O 1
ATOM 901 N N . LEU A 1 113 ? 5.432 6.371 1.046 1.00 95.50 113 LEU A N 1
ATOM 902 C CA . LEU A 1 113 ? 5.607 4.942 0.838 1.00 95.50 113 LEU A CA 1
ATOM 903 C C . LEU A 1 113 ? 6.206 4.716 -0.542 1.00 95.50 113 LEU A C 1
ATOM 905 O O . LEU A 1 113 ? 5.894 5.446 -1.485 1.00 95.50 113 LEU A O 1
ATOM 909 N N . LYS A 1 114 ? 7.010 3.667 -0.680 1.00 96.81 114 LYS A N 1
ATOM 910 C CA . LYS A 1 114 ? 7.365 3.123 -1.989 1.00 96.81 114 LYS A CA 1
ATOM 911 C C . LYS A 1 114 ? 6.478 1.933 -2.284 1.00 96.81 114 LYS A C 1
ATOM 913 O O . LYS A 1 114 ? 6.321 1.055 -1.440 1.00 96.81 114 LYS A O 1
ATOM 918 N N . ILE A 1 115 ? 5.903 1.915 -3.481 1.00 96.75 115 ILE A N 1
ATOM 919 C CA . ILE A 1 115 ? 5.145 0.780 -4.006 1.00 96.75 115 ILE A CA 1
ATOM 920 C C . ILE A 1 115 ? 5.903 0.236 -5.206 1.00 96.75 115 ILE A C 1
ATOM 922 O O . ILE A 1 115 ? 6.093 0.952 -6.187 1.00 96.75 115 ILE A O 1
ATOM 926 N N . ASN A 1 116 ? 6.310 -1.027 -5.144 1.00 95.81 116 ASN A N 1
ATOM 927 C CA . ASN A 1 116 ? 6.999 -1.692 -6.243 1.00 95.81 116 ASN A CA 1
ATOM 928 C C . ASN A 1 116 ? 5.997 -2.508 -7.070 1.00 95.81 116 ASN A C 1
ATOM 930 O O . ASN A 1 116 ? 5.173 -3.242 -6.529 1.00 95.81 116 ASN A O 1
ATOM 934 N N . GLN A 1 117 ? 6.058 -2.396 -8.393 1.00 94.25 117 GLN A N 1
ATOM 935 C CA . GLN A 1 117 ? 5.258 -3.181 -9.330 1.00 94.25 117 GLN A CA 1
ATOM 936 C C . GLN A 1 117 ? 6.149 -3.755 -10.423 1.00 94.25 117 GLN A C 1
ATOM 938 O O . GLN A 1 117 ? 7.100 -3.122 -10.883 1.00 94.25 117 GLN A O 1
ATOM 943 N N . PHE A 1 118 ? 5.814 -4.959 -10.875 1.00 91.19 118 PHE A N 1
ATOM 944 C CA . PHE A 1 118 ? 6.501 -5.563 -12.003 1.00 91.19 118 PHE A CA 1
ATOM 945 C C . PHE A 1 118 ? 6.260 -4.751 -13.282 1.00 91.19 118 PHE A C 1
ATOM 947 O O . PHE A 1 118 ? 5.111 -4.470 -13.648 1.00 91.19 118 PHE A O 1
ATOM 954 N N . ASN A 1 119 ? 7.327 -4.398 -14.001 1.00 90.12 119 ASN A N 1
ATOM 955 C CA . ASN A 1 119 ? 7.178 -3.739 -15.289 1.00 90.12 119 ASN A CA 1
ATOM 956 C C . ASN A 1 119 ? 6.887 -4.782 -16.379 1.00 90.12 119 ASN A C 1
ATOM 958 O O . ASN A 1 119 ? 7.772 -5.462 -16.893 1.00 90.12 119 ASN A O 1
ATOM 962 N N . LYS A 1 120 ? 5.620 -4.868 -16.794 1.00 85.06 120 LYS A N 1
ATOM 963 C CA . LYS A 1 120 ? 5.172 -5.813 -17.835 1.00 85.06 120 LYS A CA 1
ATOM 964 C C . LYS A 1 120 ? 5.869 -5.648 -19.187 1.00 85.06 120 LYS A C 1
ATOM 966 O O . LYS A 1 120 ? 5.863 -6.583 -19.980 1.00 85.06 120 LYS A O 1
ATOM 971 N N . LYS A 1 121 ? 6.385 -4.453 -19.487 1.00 89.50 121 LYS A N 1
ATOM 972 C CA . LYS A 1 121 ? 7.051 -4.152 -20.762 1.00 89.50 121 LYS A CA 1
ATOM 973 C C . LYS A 1 121 ? 8.543 -4.467 -20.713 1.00 89.50 121 LYS A C 1
ATOM 975 O O . LYS A 1 121 ? 9.123 -4.744 -21.756 1.00 89.50 121 LYS A O 1
ATOM 980 N N . ASN A 1 122 ? 9.150 -4.414 -19.530 1.00 90.12 122 ASN A N 1
ATOM 981 C CA . ASN A 1 122 ? 10.557 -4.715 -19.321 1.00 90.12 122 ASN A CA 1
ATOM 982 C C . ASN A 1 122 ? 10.751 -5.519 -18.020 1.00 90.12 122 ASN A C 1
ATOM 984 O O . ASN A 1 122 ? 10.894 -4.919 -16.958 1.0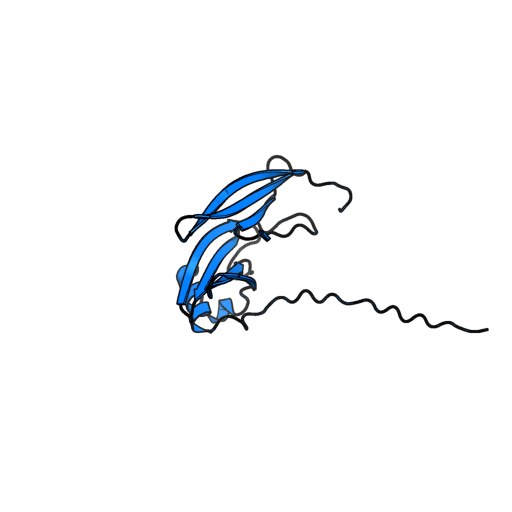0 90.12 122 ASN A O 1
ATOM 988 N N . PRO A 1 123 ? 10.788 -6.861 -18.105 1.00 85.81 123 PRO A N 1
ATOM 989 C CA . PRO A 1 123 ? 10.950 -7.756 -16.957 1.00 85.81 123 PRO A CA 1
ATOM 990 C C . PRO A 1 123 ? 12.202 -7.538 -16.102 1.00 85.81 123 PRO A C 1
ATOM 992 O O . PRO A 1 123 ? 12.226 -7.978 -14.958 1.00 85.81 123 PRO A O 1
ATOM 995 N N . ASP A 1 124 ? 13.236 -6.887 -16.642 1.00 89.62 124 ASP A N 1
ATOM 996 C CA . ASP A 1 124 ? 14.466 -6.556 -15.915 1.00 89.62 124 ASP A CA 1
ATOM 997 C C . ASP A 1 124 ? 14.344 -5.236 -15.123 1.00 89.62 124 ASP A C 1
ATOM 999 O O . ASP A 1 124 ? 15.33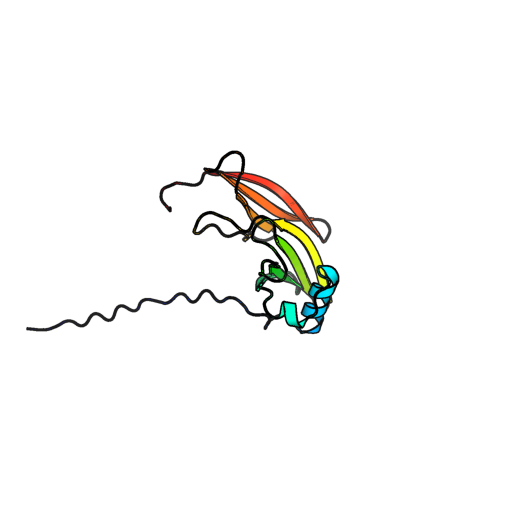6 -4.716 -14.614 1.00 89.62 124 ASP A O 1
ATOM 1003 N N . VAL A 1 125 ? 13.144 -4.657 -15.034 1.00 92.25 125 VAL A N 1
ATOM 1004 C CA . VAL A 1 125 ? 12.879 -3.371 -14.383 1.00 92.25 125 VAL A CA 1
ATOM 1005 C C . VAL A 1 125 ? 11.663 -3.480 -13.461 1.00 92.25 125 VAL A C 1
ATOM 1007 O O . VAL A 1 125 ? 10.652 -4.102 -13.788 1.00 92.25 125 VAL A O 1
ATOM 1010 N N . LEU A 1 126 ? 11.740 -2.822 -12.308 1.00 94.12 126 LEU A N 1
ATOM 1011 C CA . LEU A 1 126 ? 10.599 -2.544 -11.443 1.00 94.12 126 LEU A CA 1
ATOM 1012 C C . LEU A 1 126 ? 10.089 -1.129 -11.690 1.00 94.12 126 LEU A C 1
ATOM 1014 O O . LEU A 1 126 ? 10.872 -0.185 -11.769 1.00 94.12 126 LEU A O 1
ATOM 1018 N N . ASP A 1 127 ? 8.773 -0.976 -11.749 1.00 95.69 127 ASP A N 1
ATOM 1019 C CA . ASP A 1 127 ? 8.141 0.327 -11.596 1.00 95.69 127 ASP A CA 1
ATOM 1020 C C . ASP A 1 127 ? 7.996 0.613 -10.094 1.00 95.69 127 ASP A C 1
ATOM 1022 O O . ASP A 1 127 ? 7.215 -0.051 -9.413 1.00 95.69 127 ASP A O 1
ATOM 1026 N N . GLN A 1 128 ? 8.735 1.593 -9.577 1.00 96.81 128 GLN A N 1
ATOM 1027 C CA . GLN A 1 128 ? 8.619 2.059 -8.197 1.00 96.81 128 GLN A CA 1
ATOM 1028 C C . GLN A 1 128 ? 7.851 3.380 -8.153 1.00 96.81 128 GLN A C 1
ATOM 1030 O O . GLN A 1 128 ? 8.239 4.355 -8.793 1.00 96.81 128 GLN A O 1
ATOM 1035 N N . TYR A 1 129 ? 6.772 3.424 -7.380 1.00 97.56 129 TYR A N 1
ATOM 1036 C CA . TYR A 1 129 ? 5.936 4.606 -7.192 1.00 97.56 129 TYR A CA 1
ATOM 1037 C C . TYR A 1 129 ? 6.170 5.205 -5.809 1.00 97.56 129 TYR A C 1
ATOM 1039 O O . TYR A 1 129 ? 6.147 4.478 -4.815 1.00 97.56 129 TYR A O 1
ATOM 1047 N N . SER A 1 130 ? 6.342 6.523 -5.738 1.00 97.69 130 SER A N 1
ATOM 1048 C CA . SER A 1 130 ? 6.316 7.261 -4.472 1.00 97.69 130 SER A CA 1
ATOM 1049 C C . SER A 1 130 ? 4.880 7.664 -4.169 1.00 97.69 130 SER A C 1
ATOM 1051 O O . SER A 1 130 ? 4.278 8.411 -4.937 1.00 97.69 130 SER A O 1
ATOM 1053 N N . LEU A 1 131 ? 4.333 7.168 -3.064 1.00 97.12 131 LEU A N 1
ATOM 1054 C CA . LEU A 1 131 ? 3.001 7.495 -2.576 1.00 97.12 131 LEU A CA 1
ATOM 1055 C C . LEU A 1 131 ? 3.135 8.396 -1.341 1.00 97.12 131 LEU A C 1
ATOM 1057 O O . LEU A 1 131 ? 3.538 7.926 -0.282 1.00 97.12 131 LEU A O 1
ATOM 1061 N N . CYS A 1 132 ? 2.814 9.679 -1.471 1.00 95.44 132 CYS A N 1
ATOM 1062 C CA . CYS A 1 132 ? 3.057 10.693 -0.443 1.00 95.44 132 CYS A CA 1
ATOM 1063 C C . CYS A 1 132 ? 1.756 11.364 0.019 1.00 95.44 132 CYS A C 1
ATOM 1065 O O . CYS A 1 132 ? 0.794 11.409 -0.753 1.00 95.44 132 CYS A O 1
ATOM 1067 N N . PRO A 1 133 ? 1.718 11.914 1.245 1.00 94.00 133 PRO A N 1
ATOM 1068 C CA . PRO A 1 133 ? 0.580 12.686 1.717 1.00 94.00 133 PRO A CA 1
ATOM 1069 C C . PRO A 1 133 ? 0.408 13.974 0.903 1.00 94.00 133 PRO A C 1
ATOM 1071 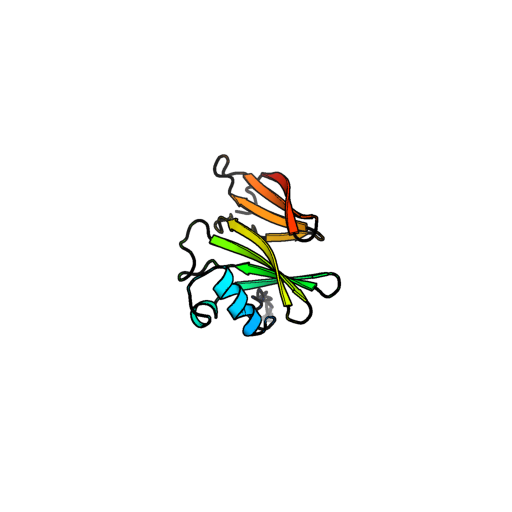O O . PRO A 1 133 ? 1.351 14.742 0.720 1.00 94.00 133 PRO A O 1
ATOM 1074 N N . ASP A 1 134 ? -0.820 14.213 0.460 1.00 92.00 134 ASP A N 1
ATOM 1075 C CA . ASP A 1 134 ? -1.280 15.417 -0.220 1.00 92.00 134 ASP A CA 1
ATOM 1076 C C . ASP A 1 134 ? -2.727 15.717 0.208 1.00 92.00 134 ASP A C 1
ATOM 1078 O O . ASP A 1 134 ? -3.631 14.898 0.017 1.00 92.00 134 ASP A O 1
ATOM 1082 N N . LEU A 1 135 ? -2.938 16.874 0.845 1.00 86.12 135 LEU A N 1
ATOM 1083 C CA . LEU A 1 135 ? -4.246 17.372 1.303 1.00 86.12 135 LEU A CA 1
ATOM 1084 C C . LEU A 1 135 ? -5.118 16.329 2.047 1.00 86.12 135 LEU A C 1
ATOM 1086 O O . LEU A 1 135 ? -6.320 16.212 1.809 1.00 86.12 135 LEU A O 1
ATOM 1090 N N . GLY A 1 136 ? -4.521 15.562 2.967 1.00 83.38 136 GLY A N 1
ATOM 1091 C CA . GLY A 1 136 ? -5.243 14.584 3.802 1.00 83.38 136 GLY A CA 1
ATOM 1092 C C . GLY A 1 136 ? -5.541 13.239 3.122 1.00 83.38 136 GLY A C 1
ATOM 1093 O O . GLY A 1 136 ? -6.264 12.405 3.675 1.00 83.38 136 GLY A O 1
ATOM 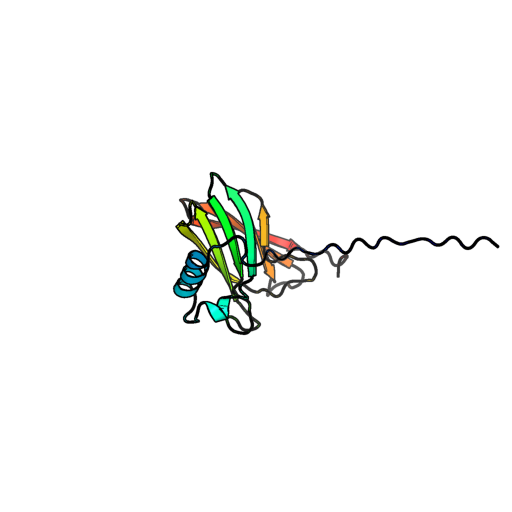1094 N N . LYS A 1 137 ? -4.987 13.007 1.930 1.00 91.19 137 LYS A N 1
ATOM 1095 C CA . LYS A 1 137 ? -4.962 11.711 1.239 1.00 91.19 137 LYS A CA 1
ATOM 1096 C C . LYS A 1 137 ? -3.534 11.369 0.845 1.00 91.19 137 LYS A C 1
ATOM 1098 O O . LYS A 1 137 ? -2.641 12.193 0.974 1.00 91.19 137 LYS A O 1
ATOM 1103 N N . TYR A 1 138 ? -3.313 10.147 0.385 1.00 94.56 138 TYR A N 1
ATOM 1104 C CA . TYR A 1 138 ? -2.037 9.753 -0.202 1.00 94.56 138 TYR A CA 1
ATOM 1105 C C . TYR A 1 138 ? -2.176 9.702 -1.724 1.00 94.56 138 TYR A C 1
ATOM 1107 O O . TYR A 1 138 ? -3.169 9.186 -2.238 1.00 94.56 138 TYR A O 1
ATOM 1115 N N . GLN A 1 139 ? -1.197 10.240 -2.447 1.00 96.00 139 GLN A N 1
ATOM 1116 C CA . GLN A 1 139 ? -1.189 10.293 -3.908 1.00 96.00 139 GLN A CA 1
ATOM 1117 C C . GLN A 1 139 ? 0.166 9.893 -4.477 1.00 96.00 139 GLN A C 1
ATOM 1119 O O . GLN A 1 139 ? 1.200 10.043 -3.827 1.00 96.00 139 GLN A O 1
ATOM 1124 N N . ILE A 1 140 ? 0.152 9.350 -5.696 1.00 96.19 140 ILE A N 1
ATOM 1125 C CA . ILE A 1 140 ? 1.383 9.025 -6.414 1.00 96.19 140 ILE A CA 1
ATOM 1126 C C . ILE A 1 140 ? 2.002 10.341 -6.879 1.00 96.19 140 ILE A C 1
ATOM 1128 O O . ILE A 1 140 ? 1.413 11.039 -7.701 1.00 96.19 140 ILE A O 1
ATOM 1132 N N . THR A 1 141 ? 3.179 10.669 -6.361 1.00 96.81 141 THR A N 1
ATOM 1133 C CA . THR A 1 141 ? 3.901 11.909 -6.684 1.00 96.81 141 THR A CA 1
ATOM 1134 C C . THR A 1 141 ? 5.044 11.684 -7.660 1.00 96.81 141 THR A C 1
ATOM 1136 O O . THR A 1 141 ? 5.438 12.608 -8.366 1.00 96.81 141 THR A O 1
ATOM 1139 N N . ASP A 1 142 ? 5.569 10.462 -7.716 1.00 96.88 142 ASP A N 1
ATOM 1140 C CA . ASP A 1 142 ? 6.694 10.112 -8.570 1.00 96.88 142 ASP A CA 1
ATOM 1141 C C . ASP A 1 142 ? 6.626 8.645 -9.010 1.00 96.88 142 ASP A C 1
ATOM 1143 O O . ASP A 1 142 ? 6.054 7.794 -8.318 1.00 96.88 142 ASP A O 1
ATOM 1147 N N . LYS A 1 143 ? 7.232 8.357 -10.163 1.00 96.31 143 LYS A N 1
ATOM 1148 C CA . LYS A 1 143 ? 7.416 7.015 -10.710 1.00 96.31 143 LYS A CA 1
ATOM 1149 C C . LYS A 1 143 ? 8.830 6.880 -11.259 1.00 96.31 143 LYS A C 1
ATOM 1151 O O . LYS A 1 143 ? 9.214 7.593 -12.183 1.00 96.31 143 LYS A O 1
ATOM 1156 N N . GLN A 1 144 ? 9.542 5.867 -10.788 1.00 95.62 144 GLN A N 1
ATOM 1157 C CA . GLN A 1 144 ? 10.887 5.535 -11.238 1.00 95.62 144 GLN A CA 1
ATOM 1158 C C . GLN A 1 144 ? 10.946 4.115 -11.795 1.00 95.62 144 GLN A C 1
ATOM 1160 O O . GLN A 1 144 ? 10.223 3.220 -11.360 1.00 95.62 144 GLN A O 1
ATOM 1165 N N . ALA A 1 145 ? 11.825 3.919 -12.772 1.00 94.62 145 ALA A N 1
ATOM 1166 C CA . ALA A 1 145 ? 12.163 2.615 -13.320 1.00 94.62 145 ALA A CA 1
ATOM 1167 C C . ALA A 1 145 ? 13.457 2.134 -12.655 1.00 94.62 145 ALA A C 1
ATOM 1169 O O . ALA A 1 145 ? 14.516 2.719 -12.879 1.00 94.62 145 ALA A O 1
ATOM 1170 N N . ILE A 1 146 ? 13.374 1.087 -11.837 1.00 93.31 146 ILE A N 1
ATOM 1171 C CA . ILE A 1 146 ? 14.502 0.546 -11.076 1.00 93.31 146 ILE A CA 1
ATOM 1172 C C . ILE A 1 146 ? 15.012 -0.726 -11.761 1.00 93.31 146 ILE A C 1
ATOM 1174 O O . ILE A 1 146 ? 14.281 -1.717 -11.804 1.00 93.31 146 ILE A O 1
ATOM 1178 N N . PRO A 1 147 ? 16.243 -0.746 -12.299 1.00 90.94 147 PRO A N 1
ATOM 1179 C CA . PRO A 1 147 ? 16.823 -1.959 -12.862 1.00 90.94 147 PRO A CA 1
ATOM 1180 C C . PRO A 1 147 ? 16.987 -3.051 -11.799 1.00 90.94 147 PRO A C 1
ATOM 1182 O O . PRO A 1 147 ? 17.526 -2.811 -10.717 1.00 90.94 147 PRO A O 1
ATOM 1185 N N . LEU A 1 148 ? 16.572 -4.270 -12.126 1.00 85.31 148 LEU A N 1
ATOM 1186 C CA . LEU A 1 148 ? 16.815 -5.450 -11.307 1.00 85.31 148 LEU A CA 1
ATOM 1187 C C . LEU A 1 148 ? 18.255 -5.922 -11.534 1.00 85.31 148 LEU A C 1
ATOM 1189 O O . LEU A 1 148 ? 18.587 -6.489 -12.576 1.00 85.31 148 LEU A O 1
ATOM 1193 N N . ASN A 1 149 ? 19.136 -5.707 -10.556 1.00 72.62 149 ASN A N 1
ATOM 1194 C CA . ASN A 1 149 ? 20.474 -6.295 -10.605 1.00 72.62 149 ASN A CA 1
ATOM 1195 C C . ASN A 1 149 ? 20.365 -7.823 -10.467 1.00 72.62 149 ASN A C 1
ATOM 1197 O O . ASN A 1 149 ? 20.042 -8.343 -9.400 1.00 72.62 149 ASN A O 1
ATOM 1201 N N . ARG A 1 150 ? 20.681 -8.549 -11.548 1.00 56.91 150 ARG A N 1
ATOM 1202 C CA . ARG A 1 150 ? 20.598 -10.023 -11.659 1.00 56.91 150 ARG A CA 1
ATOM 1203 C C . ARG A 1 150 ? 21.526 -10.808 -10.712 1.00 56.91 150 ARG A C 1
ATOM 1205 O O . ARG A 1 150 ? 21.620 -12.022 -10.813 1.00 56.91 150 ARG A O 1
ATOM 1212 N N . SER A 1 151 ? 22.232 -10.148 -9.799 1.00 47.47 151 SER A N 1
ATOM 1213 C CA . SER A 1 151 ? 23.145 -10.770 -8.832 1.00 47.47 151 SER A CA 1
ATOM 1214 C C . SER A 1 151 ? 22.474 -11.196 -7.519 1.00 47.47 151 SER A C 1
ATOM 1216 O O . SER A 1 151 ? 23.161 -11.672 -6.617 1.00 47.47 151 SER A O 1
ATOM 1218 N N . GLN A 1 152 ? 21.150 -11.048 -7.391 1.00 44.62 152 GLN A N 1
ATOM 1219 C CA . GLN A 1 152 ? 20.397 -11.487 -6.205 1.00 44.62 152 GLN A CA 1
ATOM 1220 C C . GLN A 1 152 ? 19.301 -12.533 -6.472 1.00 44.62 152 GLN A C 1
ATOM 1222 O O . GLN A 1 152 ? 18.617 -12.913 -5.509 1.00 44.62 152 GLN A O 1
ATOM 1227 N N . SER A 1 153 ? 19.160 -12.990 -7.725 1.00 40.94 153 SER A N 1
ATOM 1228 C CA . SER A 1 153 ? 18.275 -14.092 -8.137 1.00 40.94 153 SER A CA 1
ATOM 1229 C C . SER A 1 153 ? 18.868 -15.453 -7.805 1.00 40.94 153 SER A C 1
ATOM 1231 O O . SER A 1 153 ? 20.028 -15.673 -8.224 1.00 40.94 153 SER A O 1
#

Radius of gyration: 18.76 Å; chains: 1; bounding box: 60×54×42 Å

Organism: Gloeothece verrucosa (strain PCC 7822) (NCBI:txid497965)